Protein AF-P83220-F1 (afdb_monomer)

Solvent-accessible surface area (backbone atoms only — not comparable to full-atom values): 4111 Å² total; per-residue (Å²): 131,90,80,74,83,35,77,25,31,86,88,33,50,71,55,46,53,62,55,48,48,47,29,52,56,30,22,67,73,71,70,39,74,65,47,45,55,52,18,47,37,76,44,40,70,43,70,49,33,58,52,25,29,52,76,67,73,42,53,89,48,43,76,61,50,54,53,48,37,51,53,27,59,94

InterPro domains:
  IPR001166 Hyperglycemic hormone [PR00550] (12-28)
  IPR001166 Hyperglycemic hormone [PR00550] (28-43)
  IPR001166 Hyperglycemic hormone [PR00550] (43-53)
  IPR001262 Hyperglycemic hormone type 2 [PR00549] (5-21)
  IPR001262 Hyperglycemic hormone type 2 [PR00549] (29-41)
  IPR001262 Hyperglycemic hormone type 2 [PR00549] (50-61)
  IPR001262 Hyperglycemic hormone type 2 [PR00549] (61-72)
  IPR018251 Crustacean neurohormone, conserved site [PS01250] (35-52)
  IPR031098 Crustacean CHH/MIH/GIH neurohormone family [PF01147] (5-64)
  IPR031098 Crustacean CHH/MIH/GIH neurohormone family [PTHR35981] (4-68)
  IPR035957 Crustacean CHH/MIH/GIH neurohormone superfamily [G3DSA:1.10.2010.10] (2-74)
  IPR035957 Crustacean CHH/MIH/GIH neurohormone superfamily [SSF81778] (2-73)

Secondary structure (DSSP, 8-state):
------GGGGT-HHHHHHHHHHHHHHHHHH--HHHHHHHHGGGG-SHHHHHHHHHTT-GGGHHHHHHHHHHHH-

Nearest PDB structures (foldseek):
  1j0t-assembly1_A  TM=9.147E-01  e=3.416E-05  Penaeus japonicus

Sequence (74 aa):
RFTFDCPGMMGQRYLYEQVEQVCDDCYNLYREEKIAVNCRENCFLNSWFTVCLQATMREHETPRFDIWRSILKA

pLDDT: mean 87.72, std 9.35, range [46.81, 95.25]

Radius of gyration: 11.15 Å; Cα contacts (8 Å, |Δi|>4): 79; chains: 1; bounding box: 28×18×27 Å

Foldseek 3Di:
DPDPQFPLCVVPVVLLVVLLVLQVQLCVQVVDPVSSVQCPPLQNPDVSSCVSCVSNVNNVCVVVNVVSSVSRND

Organism: Jasus lalandii (NCBI:txid99572)

Structure (mmCIF, N/CA/C/O backbone):
data_AF-P83220-F1
#
_entry.id   AF-P83220-F1
#
loop_
_atom_site.group_PDB
_atom_site.id
_atom_site.type_symbol
_atom_site.label_atom_id
_atom_site.label_alt_id
_atom_site.label_comp_id
_atom_site.label_asym_id
_atom_site.label_entity_id
_atom_site.label_seq_id
_atom_site.pdbx_PDB_ins_code
_atom_site.Cartn_x
_atom_site.Cartn_y
_atom_site.Cartn_z
_atom_site.occupancy
_atom_site.B_iso_or_equiv
_atom_site.auth_seq_id
_atom_site.auth_comp_id
_atom_site.auth_asym_id
_atom_site.auth_atom_id
_atom_site.pdbx_PDB_model_num
ATOM 1 N N . ARG A 1 1 ? -11.062 0.357 -14.285 1.00 46.81 1 ARG A N 1
ATOM 2 C CA . ARG A 1 1 ? -9.790 -0.048 -13.641 1.00 46.81 1 ARG A CA 1
ATOM 3 C C . ARG A 1 1 ? -8.776 1.042 -13.953 1.00 46.81 1 ARG A C 1
ATOM 5 O O . ARG A 1 1 ? -8.375 1.137 -15.101 1.00 46.81 1 ARG A O 1
ATOM 12 N N . PHE A 1 2 ? -8.469 1.927 -13.003 1.00 51.59 2 PHE A N 1
ATOM 13 C CA . PHE A 1 2 ? -7.396 2.909 -13.185 1.00 51.59 2 PHE A CA 1
ATOM 14 C C . PHE A 1 2 ? -6.071 2.138 -13.207 1.00 51.59 2 PHE A C 1
ATOM 16 O O . PHE A 1 2 ? -5.716 1.513 -12.208 1.00 51.59 2 PHE A O 1
ATOM 23 N N . THR A 1 3 ? -5.412 2.073 -14.363 1.00 55.97 3 THR A N 1
ATOM 24 C CA . THR A 1 3 ? -4.082 1.470 -14.500 1.00 55.97 3 THR A CA 1
ATOM 25 C C . THR A 1 3 ? -3.058 2.508 -14.073 1.00 55.97 3 THR A C 1
ATOM 27 O O . THR A 1 3 ? -2.742 3.435 -14.815 1.00 55.97 3 THR A O 1
ATOM 30 N N . PHE A 1 4 ? -2.602 2.394 -12.829 1.00 64.88 4 PHE A N 1
ATOM 31 C CA . PHE A 1 4 ? -1.415 3.103 -12.375 1.00 64.88 4 PHE A CA 1
ATOM 32 C C . PHE A 1 4 ? -0.209 2.291 -12.829 1.00 64.88 4 PHE A C 1
ATOM 34 O O . PHE A 1 4 ? 0.128 1.286 -12.199 1.00 64.88 4 PHE A O 1
ATOM 41 N N . ASP A 1 5 ? 0.398 2.710 -13.935 1.00 70.19 5 ASP A N 1
ATOM 42 C CA . ASP A 1 5 ? 1.619 2.095 -14.436 1.00 70.19 5 ASP A CA 1
ATOM 43 C C . ASP A 1 5 ? 2.809 2.708 -13.708 1.00 70.19 5 ASP A C 1
ATOM 45 O O . ASP A 1 5 ? 3.153 3.878 -13.878 1.00 70.19 5 ASP A O 1
ATOM 49 N N . CYS A 1 6 ? 3.413 1.902 -12.843 1.00 83.38 6 CYS A N 1
ATOM 50 C CA . CYS A 1 6 ? 4.662 2.255 -12.198 1.00 83.38 6 CYS A CA 1
ATOM 51 C C . CYS A 1 6 ? 5.834 1.974 -13.138 1.00 83.38 6 CYS A C 1
ATOM 53 O O . CYS A 1 6 ? 5.813 0.927 -13.788 1.00 83.38 6 CYS A O 1
ATOM 55 N N . PRO A 1 7 ? 6.855 2.849 -13.214 1.00 82.56 7 PRO A N 1
ATOM 56 C CA . PRO A 1 7 ? 7.982 2.668 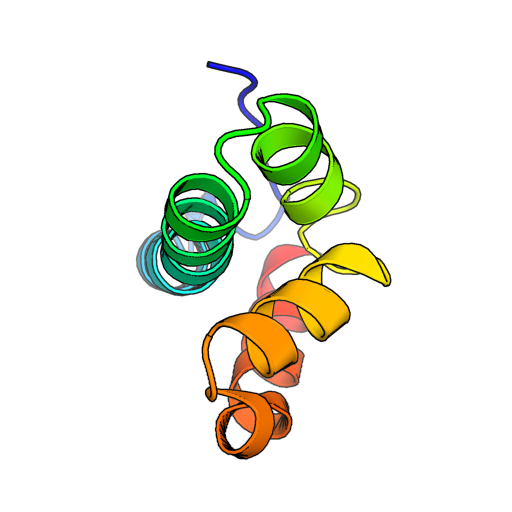-14.132 1.00 82.56 7 PRO A CA 1
ATOM 57 C C . PRO A 1 7 ? 8.641 1.282 -14.027 1.00 82.56 7 PRO A C 1
ATOM 59 O O . PRO A 1 7 ? 8.855 0.620 -15.044 1.00 82.56 7 PRO A O 1
ATOM 62 N N . GLY A 1 8 ? 8.842 0.781 -12.803 1.00 80.19 8 GLY A N 1
ATOM 63 C CA . GLY A 1 8 ? 9.405 -0.546 -12.535 1.00 80.19 8 GLY A CA 1
ATOM 64 C C . GLY A 1 8 ? 8.447 -1.728 -12.758 1.00 80.19 8 GLY A C 1
ATOM 65 O O . GLY A 1 8 ? 8.849 -2.886 -12.663 1.00 80.19 8 GLY A O 1
ATOM 66 N N . MET A 1 9 ? 7.168 -1.505 -13.081 1.00 76.62 9 MET A N 1
ATOM 67 C CA . MET A 1 9 ? 6.177 -2.589 -13.187 1.00 76.62 9 MET A CA 1
ATOM 68 C C . MET A 1 9 ? 6.552 -3.634 -14.252 1.00 76.62 9 MET A C 1
ATOM 70 O O . MET A 1 9 ? 6.401 -4.830 -14.005 1.00 76.62 9 MET A O 1
ATOM 74 N N . MET A 1 10 ? 7.067 -3.213 -15.414 1.00 73.94 10 MET A N 1
ATOM 75 C CA . MET A 1 10 ? 7.333 -4.108 -16.553 1.00 73.94 10 MET A CA 1
ATOM 76 C C . MET A 1 10 ? 8.284 -5.263 -16.205 1.00 73.94 10 MET A C 1
ATOM 78 O O . MET A 1 10 ? 8.066 -6.394 -16.637 1.00 73.94 10 MET A O 1
ATOM 82 N N . GLY A 1 11 ? 9.322 -4.999 -15.406 1.00 79.81 11 GLY A N 1
ATOM 83 C CA . GLY A 1 11 ? 10.278 -6.019 -14.964 1.00 79.81 11 GLY A CA 1
ATOM 84 C C . GLY A 1 11 ? 9.933 -6.651 -13.614 1.00 79.81 11 GLY A C 1
ATOM 85 O O . GLY A 1 11 ? 10.533 -7.657 -13.237 1.00 79.81 11 GLY A O 1
ATOM 86 N N . GLN A 1 12 ? 9.001 -6.061 -12.863 1.00 84.94 12 GLN A N 1
ATOM 87 C CA . GLN A 1 12 ? 8.686 -6.445 -11.488 1.00 84.94 12 GLN A CA 1
ATOM 88 C C . GLN A 1 12 ? 7.181 -6.625 -11.259 1.00 84.94 12 GLN A C 1
ATOM 90 O O . GLN A 1 12 ? 6.657 -6.282 -10.200 1.00 84.94 12 GLN A O 1
ATOM 95 N N . ARG A 1 13 ? 6.482 -7.231 -12.226 1.00 86.38 13 ARG A N 1
ATOM 96 C CA . ARG A 1 13 ? 5.038 -7.500 -12.135 1.00 86.38 13 ARG A CA 1
ATOM 97 C C . ARG A 1 13 ? 4.649 -8.246 -10.856 1.00 86.38 13 ARG A C 1
ATOM 99 O O . ARG A 1 13 ? 3.677 -7.870 -10.217 1.00 86.38 13 ARG A O 1
ATOM 106 N N . TYR A 1 14 ? 5.445 -9.236 -10.444 1.00 89.31 14 TYR A N 1
ATOM 107 C CA . TYR A 1 14 ? 5.223 -9.940 -9.178 1.00 89.31 14 TYR A CA 1
ATOM 108 C C . TYR A 1 14 ? 5.237 -8.982 -7.977 1.00 89.31 14 TYR A C 1
ATOM 110 O O . TYR A 1 14 ? 4.360 -9.064 -7.126 1.00 89.31 14 TYR A O 1
ATOM 118 N N . LEU A 1 15 ? 6.183 -8.033 -7.917 1.00 89.44 15 LEU A N 1
ATOM 119 C CA . LEU A 1 15 ? 6.216 -7.038 -6.838 1.00 89.44 15 LEU A CA 1
ATOM 120 C C . LEU A 1 15 ? 4.997 -6.121 -6.897 1.00 89.44 15 LEU A C 1
ATOM 122 O O . LEU A 1 15 ? 4.412 -5.835 -5.859 1.00 89.44 15 LEU A O 1
ATOM 126 N N . TYR A 1 16 ? 4.600 -5.688 -8.097 1.00 89.88 16 TYR A N 1
ATOM 127 C CA . TYR A 1 16 ? 3.399 -4.875 -8.265 1.00 89.88 16 TYR A CA 1
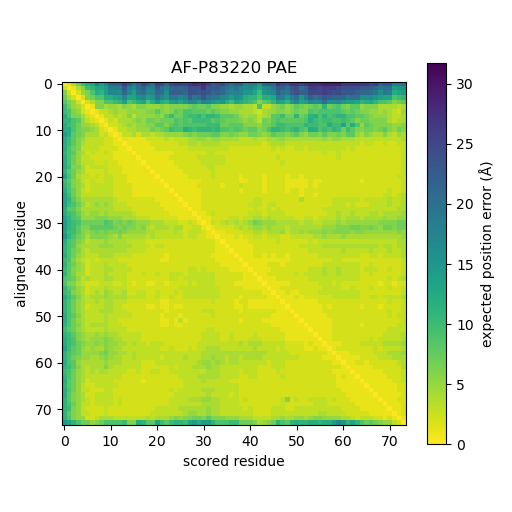ATOM 128 C C . TYR A 1 16 ? 2.161 -5.591 -7.721 1.00 89.88 16 TYR A C 1
ATOM 130 O O . TYR A 1 16 ? 1.433 -5.007 -6.928 1.00 89.88 16 TYR A O 1
ATOM 138 N N . GLU A 1 17 ? 1.966 -6.864 -8.068 1.00 90.31 17 GLU A N 1
ATOM 139 C CA . GLU A 1 17 ? 0.836 -7.672 -7.593 1.00 90.31 17 GLU A CA 1
ATOM 140 C C . GLU A 1 17 ? 0.835 -7.815 -6.060 1.00 90.31 17 GLU A C 1
ATOM 142 O O . GLU A 1 17 ? -0.215 -7.688 -5.434 1.00 90.31 17 GLU A O 1
ATOM 147 N N . GLN A 1 18 ? 2.005 -7.992 -5.431 1.00 91.12 18 GLN A N 1
ATOM 148 C CA . GLN A 1 18 ? 2.106 -8.047 -3.965 1.00 91.12 18 GLN A CA 1
ATOM 149 C C . GLN A 1 18 ? 1.681 -6.735 -3.288 1.00 91.12 18 GLN A C 1
ATOM 151 O O . GLN A 1 18 ? 1.073 -6.754 -2.218 1.00 91.12 18 GLN A O 1
ATOM 156 N N . VAL A 1 19 ? 2.020 -5.591 -3.884 1.00 91.06 19 VAL A N 1
ATOM 157 C CA . VAL A 1 19 ? 1.681 -4.270 -3.340 1.00 91.06 19 VAL A CA 1
ATOM 158 C C . VAL A 1 19 ? 0.217 -3.914 -3.654 1.00 91.06 19 VAL A C 1
ATOM 160 O O . VAL A 1 19 ? -0.483 -3.390 -2.789 1.00 91.06 19 VAL A O 1
ATOM 163 N N . GLU A 1 20 ? -0.283 -4.263 -4.845 1.00 91.75 20 GLU A N 1
ATOM 164 C CA . GLU A 1 20 ? -1.690 -4.092 -5.238 1.00 91.75 20 GLU A CA 1
ATOM 165 C C . GLU A 1 20 ? -2.624 -4.872 -4.303 1.00 91.75 20 GLU A C 1
ATOM 167 O O . GLU A 1 20 ? -3.650 -4.332 -3.889 1.00 91.75 20 GLU A O 1
ATOM 172 N N . GLN A 1 21 ? -2.228 -6.078 -3.878 1.00 92.88 21 GLN A N 1
ATOM 173 C CA . GLN A 1 21 ? -3.008 -6.892 -2.946 1.00 92.88 21 GLN A CA 1
ATOM 174 C C . GLN A 1 21 ? -3.292 -6.173 -1.616 1.00 92.88 21 GLN A C 1
ATOM 176 O O . GLN A 1 21 ? -4.404 -6.259 -1.106 1.00 92.88 21 GLN A O 1
ATOM 181 N N . VAL A 1 22 ? -2.337 -5.409 -1.073 1.00 93.31 22 VAL A N 1
ATOM 182 C CA . VAL A 1 22 ? -2.558 -4.628 0.161 1.00 93.31 22 VAL A CA 1
ATOM 183 C C . VAL A 1 22 ? -3.657 -3.584 -0.044 1.00 93.31 22 VAL A C 1
ATOM 185 O O . VAL A 1 22 ? -4.505 -3.387 0.827 1.00 93.31 22 VAL A O 1
ATOM 188 N N . CYS A 1 23 ? -3.666 -2.924 -1.204 1.00 92.69 23 CYS A N 1
ATOM 189 C CA . CYS A 1 23 ? -4.707 -1.962 -1.546 1.00 92.69 23 CYS A CA 1
ATOM 190 C C . CYS A 1 23 ? -6.070 -2.634 -1.730 1.00 92.69 23 CYS A C 1
ATOM 192 O O . CYS A 1 23 ? -7.074 -2.058 -1.318 1.00 92.69 23 CYS A O 1
ATOM 194 N N . ASP A 1 24 ? -6.114 -3.832 -2.312 1.00 92.25 24 ASP A N 1
ATOM 195 C CA . ASP A 1 24 ? -7.355 -4.585 -2.513 1.00 92.25 24 ASP A CA 1
ATOM 196 C C . ASP A 1 24 ? -7.930 -5.091 -1.182 1.00 92.25 24 ASP A C 1
ATOM 198 O O . ASP A 1 24 ? -9.126 -4.939 -0.926 1.00 92.25 24 ASP A O 1
ATOM 202 N N . ASP A 1 25 ? -7.082 -5.605 -0.290 1.00 93.81 25 ASP A N 1
ATOM 203 C CA . ASP A 1 25 ? -7.466 -6.010 1.066 1.00 93.81 25 ASP A CA 1
ATOM 204 C C . ASP A 1 25 ? -8.010 -4.807 1.857 1.00 93.81 25 ASP A C 1
ATOM 206 O O . ASP A 1 25 ? -9.073 -4.873 2.477 1.00 93.81 25 ASP A O 1
ATOM 210 N N . CYS A 1 26 ? -7.330 -3.664 1.769 1.00 94.00 26 CYS A N 1
ATOM 211 C CA . CYS A 1 26 ? -7.753 -2.416 2.395 1.00 94.00 26 CYS A CA 1
ATOM 212 C C . CYS A 1 26 ? -9.066 -1.876 1.808 1.00 94.00 26 CYS A C 1
ATOM 214 O O . CYS A 1 26 ? -9.972 -1.485 2.546 1.00 94.00 26 CYS A O 1
ATOM 216 N N . TYR A 1 27 ? -9.211 -1.904 0.483 1.00 91.88 27 TYR A N 1
ATOM 217 C CA . TYR A 1 27 ? -10.454 -1.560 -0.200 1.00 91.88 27 TYR A CA 1
ATOM 218 C C . TYR A 1 27 ? -11.612 -2.439 0.282 1.00 91.88 27 TYR A C 1
ATOM 220 O O . TYR A 1 27 ? -12.695 -1.921 0.541 1.00 91.88 27 TYR A O 1
ATOM 228 N N . ASN A 1 28 ? -11.388 -3.741 0.474 1.00 91.2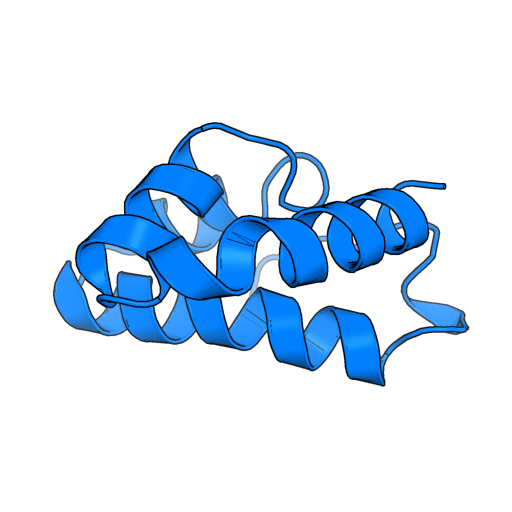5 28 ASN A N 1
ATOM 229 C CA . ASN A 1 28 ? -12.412 -4.657 0.975 1.00 91.25 28 ASN A CA 1
ATOM 230 C C . ASN A 1 28 ? -12.822 -4.365 2.430 1.00 91.25 28 ASN A C 1
ATOM 232 O O . ASN A 1 28 ? -13.984 -4.584 2.784 1.00 91.25 28 ASN A O 1
ATOM 236 N N . LEU A 1 29 ? -11.905 -3.851 3.259 1.00 91.50 29 LEU A N 1
ATOM 237 C CA . LEU A 1 29 ? -12.194 -3.437 4.637 1.00 91.50 29 LEU A CA 1
ATOM 238 C C . LEU A 1 29 ? -13.050 -2.167 4.694 1.00 91.50 29 LEU A C 1
ATOM 240 O O . LEU A 1 29 ? -14.088 -2.160 5.353 1.00 91.50 29 LEU A O 1
ATOM 244 N N . TYR A 1 30 ? -12.641 -1.108 3.992 1.00 90.19 30 TYR A N 1
ATOM 245 C CA . TYR A 1 30 ? -13.359 0.173 4.003 1.00 90.19 30 TYR A CA 1
ATOM 246 C C . TYR A 1 30 ? -14.597 0.176 3.097 1.00 90.19 30 TYR A C 1
ATOM 248 O O . TYR A 1 30 ? -15.538 0.924 3.339 1.00 90.19 30 TYR A O 1
ATOM 256 N N . ARG A 1 31 ? -14.611 -0.667 2.056 1.00 89.06 31 ARG A N 1
ATOM 257 C CA . ARG A 1 31 ? -15.628 -0.716 0.988 1.00 89.06 31 ARG A CA 1
ATOM 258 C C . ARG A 1 31 ? -15.820 0.620 0.261 1.00 89.06 31 ARG A C 1
ATOM 260 O O . ARG A 1 31 ? -16.899 0.908 -0.251 1.00 89.06 31 ARG A O 1
ATOM 267 N N . GLU A 1 32 ? -14.760 1.421 0.177 1.00 87.00 32 GLU A N 1
ATOM 268 C CA . GLU A 1 32 ? -14.760 2.739 -0.459 1.00 87.00 32 GLU A CA 1
ATOM 269 C C . GLU A 1 32 ? -13.843 2.764 -1.687 1.00 87.00 32 GLU A C 1
ATOM 271 O O . GLU A 1 32 ? -12.631 2.600 -1.568 1.00 87.00 32 GLU A O 1
ATOM 276 N N . GLU A 1 33 ? -14.390 3.039 -2.877 1.00 83.19 33 GLU A N 1
ATOM 277 C CA . GLU A 1 33 ? -13.632 3.038 -4.148 1.00 83.19 33 GLU A CA 1
ATOM 278 C C . GLU A 1 33 ? -12.420 3.982 -4.129 1.00 83.19 33 GLU A C 1
ATOM 280 O O . GLU A 1 33 ? -11.366 3.670 -4.687 1.00 83.19 33 GLU A O 1
ATOM 285 N N . LYS A 1 34 ? -12.533 5.107 -3.414 1.00 86.75 34 LYS A N 1
ATOM 286 C CA . LYS A 1 34 ? -11.449 6.085 -3.260 1.00 86.75 34 LYS A CA 1
ATOM 287 C C . LYS A 1 34 ? -10.206 5.487 -2.605 1.00 86.75 34 LYS A C 1
ATOM 289 O O . LYS A 1 34 ? -9.106 5.915 -2.933 1.00 86.75 34 LYS A O 1
ATOM 294 N N . ILE A 1 35 ? -10.353 4.486 -1.736 1.00 88.62 35 ILE A N 1
ATOM 295 C CA . ILE A 1 35 ? -9.219 3.815 -1.086 1.00 88.62 35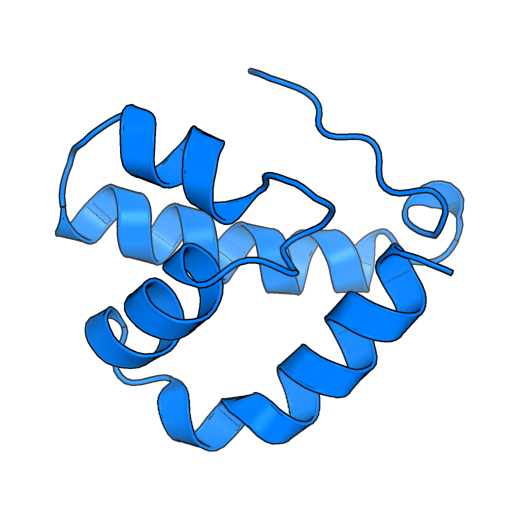 ILE A CA 1
ATOM 296 C C . ILE A 1 35 ? -8.363 3.083 -2.118 1.00 88.62 35 ILE A C 1
ATOM 298 O O . ILE A 1 35 ? -7.143 3.218 -2.095 1.00 88.62 35 ILE A O 1
ATOM 302 N N . ALA A 1 36 ? -8.984 2.380 -3.071 1.00 85.31 36 ALA A N 1
ATOM 303 C CA . ALA A 1 36 ? -8.254 1.655 -4.110 1.00 85.31 36 ALA A CA 1
ATOM 304 C C . ALA A 1 36 ? -7.455 2.609 -5.017 1.00 85.31 36 ALA A C 1
ATOM 306 O O . ALA A 1 36 ? -6.333 2.301 -5.417 1.00 85.31 36 ALA A O 1
ATOM 307 N N . VAL A 1 37 ? -8.019 3.784 -5.314 1.00 87.88 37 VAL A N 1
ATOM 308 C CA . VAL A 1 37 ? -7.364 4.830 -6.115 1.00 87.88 37 VAL A CA 1
ATOM 309 C C . VAL A 1 37 ? -6.220 5.472 -5.330 1.00 87.88 37 VAL A C 1
ATOM 311 O O . VAL A 1 37 ? -5.080 5.469 -5.790 1.00 87.88 37 VAL A O 1
ATOM 314 N N . ASN A 1 38 ? -6.507 5.962 -4.125 1.00 90.81 38 ASN A N 1
ATOM 315 C CA . ASN A 1 38 ? -5.543 6.676 -3.294 1.00 90.81 38 ASN A CA 1
ATOM 316 C C . ASN A 1 38 ? -4.370 5.784 -2.872 1.00 90.81 38 ASN A C 1
ATOM 318 O O . ASN A 1 38 ? -3.235 6.241 -2.816 1.00 90.81 38 ASN A O 1
ATOM 322 N N . CYS A 1 39 ? -4.621 4.502 -2.602 1.00 92.75 39 CYS A N 1
ATOM 323 C CA . CYS A 1 39 ? -3.576 3.562 -2.212 1.00 92.75 39 CYS A CA 1
ATOM 324 C C . CYS A 1 39 ? -2.567 3.312 -3.346 1.00 92.75 39 CYS A C 1
ATOM 326 O O . CYS A 1 39 ? -1.369 3.229 -3.079 1.00 92.75 39 CYS A O 1
ATOM 328 N N . ARG A 1 40 ? -3.017 3.269 -4.609 1.00 91.19 40 ARG A N 1
ATOM 329 C CA . ARG A 1 40 ? -2.159 3.050 -5.793 1.00 91.19 40 ARG A CA 1
ATOM 330 C C . ARG A 1 40 ? -1.492 4.322 -6.325 1.00 91.19 40 ARG A C 1
ATOM 332 O O . ARG A 1 40 ? -0.563 4.238 -7.129 1.00 91.19 40 ARG A O 1
ATOM 339 N N . GLU A 1 41 ? -1.937 5.494 -5.882 1.00 89.56 41 GLU A N 1
ATOM 340 C CA . GLU A 1 41 ? -1.393 6.783 -6.305 1.00 89.56 41 GLU A CA 1
ATOM 341 C C . GLU A 1 41 ? 0.119 6.883 -6.039 1.00 89.56 41 GLU A C 1
ATOM 343 O O . GLU A 1 41 ? 0.633 6.351 -5.053 1.00 89.56 41 GLU A O 1
ATOM 348 N N . ASN A 1 42 ? 0.854 7.582 -6.913 1.00 90.31 42 ASN A N 1
ATOM 349 C CA . ASN A 1 42 ? 2.300 7.795 -6.769 1.00 90.31 42 ASN A CA 1
ATOM 350 C C . ASN A 1 42 ? 3.088 6.485 -6.557 1.00 90.31 42 ASN A C 1
ATOM 352 O O . ASN A 1 42 ? 4.057 6.453 -5.797 1.00 90.31 42 ASN A O 1
ATOM 356 N N . CYS A 1 43 ? 2.654 5.393 -7.194 1.00 90.69 43 CYS A N 1
ATOM 357 C CA . CYS A 1 43 ? 3.268 4.074 -7.048 1.00 90.69 43 CYS A CA 1
ATOM 358 C C . CYS A 1 43 ? 3.349 3.602 -5.605 1.00 90.69 43 CYS A C 1
ATOM 360 O O . CYS A 1 43 ? 4.402 3.164 -5.138 1.00 90.69 43 CYS A O 1
ATOM 362 N N . PHE A 1 44 ? 2.220 3.711 -4.902 1.00 92.88 44 PHE A N 1
ATOM 363 C CA . PHE A 1 44 ? 2.065 3.278 -3.514 1.00 92.88 44 PHE A CA 1
ATOM 364 C C . PHE A 1 44 ? 2.934 4.059 -2.512 1.00 92.88 44 PHE A C 1
ATOM 366 O O . PHE A 1 44 ? 2.961 3.74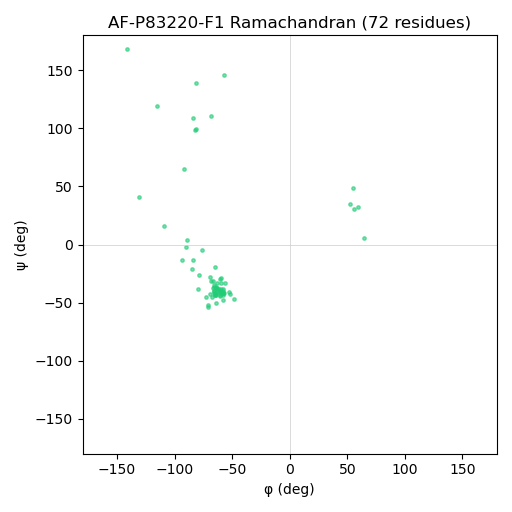2 -1.324 1.00 92.88 44 PHE A O 1
ATOM 373 N N . LEU A 1 45 ? 3.644 5.103 -2.956 1.00 91.00 45 LEU A N 1
ATOM 374 C CA . LEU A 1 45 ? 4.448 5.979 -2.105 1.00 91.00 45 LEU A CA 1
ATOM 375 C C . LEU A 1 45 ? 3.612 7.172 -1.646 1.00 91.00 45 LEU A C 1
ATOM 377 O O . LEU A 1 45 ? 3.860 8.327 -1.996 1.00 91.00 45 LEU A O 1
ATOM 381 N N . ASN A 1 46 ? 2.588 6.859 -0.865 1.00 91.62 46 ASN A N 1
ATOM 382 C CA . ASN A 1 46 ? 1.650 7.799 -0.273 1.00 91.62 46 ASN A CA 1
ATOM 383 C C . ASN A 1 46 ? 1.300 7.342 1.155 1.00 91.62 46 ASN A C 1
ATOM 385 O O . ASN A 1 46 ? 1.618 6.226 1.569 1.00 91.62 46 ASN A O 1
ATOM 389 N N . SER A 1 47 ? 0.641 8.207 1.924 1.00 92.81 47 SER A N 1
ATOM 390 C CA . SER A 1 47 ? 0.229 7.878 3.292 1.00 92.81 47 S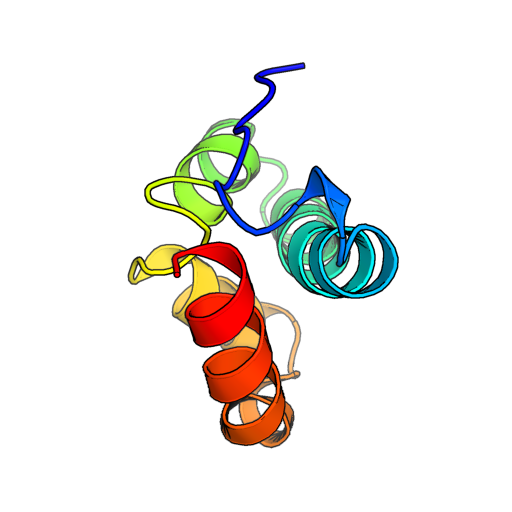ER A CA 1
ATOM 391 C C . SER A 1 47 ? -0.888 6.830 3.352 1.00 92.81 47 SER A C 1
ATOM 393 O O . SER A 1 47 ? -0.952 6.081 4.325 1.00 92.81 47 SER A O 1
ATOM 395 N N . TRP A 1 48 ? -1.737 6.733 2.323 1.00 92.88 48 TRP A N 1
ATOM 396 C CA . TRP A 1 48 ? -2.838 5.767 2.267 1.00 92.88 48 TRP A CA 1
ATOM 397 C C . TRP A 1 48 ? -2.352 4.325 2.261 1.00 92.88 48 TRP A C 1
ATOM 399 O O . TRP A 1 48 ? -2.950 3.489 2.929 1.00 92.88 48 TRP A O 1
ATOM 409 N N . PHE A 1 49 ? -1.242 4.032 1.588 1.00 94.06 49 PHE A N 1
ATOM 410 C CA . PHE A 1 49 ? -0.654 2.699 1.617 1.00 94.06 49 PHE A CA 1
ATOM 411 C C . PHE A 1 49 ? -0.256 2.282 3.041 1.00 94.06 49 PHE A C 1
ATOM 413 O O . PHE A 1 49 ? -0.544 1.167 3.471 1.00 94.06 49 PHE A O 1
ATOM 420 N N . THR A 1 50 ? 0.352 3.189 3.811 1.00 93.00 50 THR A N 1
ATOM 421 C CA . THR A 1 50 ? 0.713 2.926 5.214 1.00 93.00 50 THR A CA 1
ATOM 422 C C . THR A 1 50 ? -0.524 2.733 6.089 1.00 93.00 50 THR A C 1
ATOM 424 O O . THR A 1 50 ? -0.555 1.810 6.901 1.00 93.00 50 THR A O 1
ATOM 427 N N . VAL A 1 51 ? -1.567 3.548 5.890 1.00 93.44 51 VAL A N 1
ATOM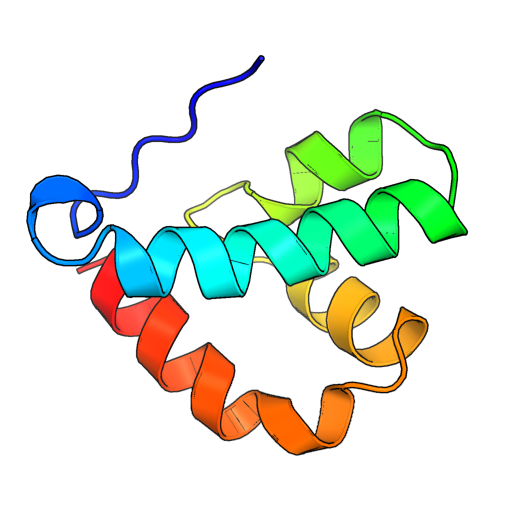 428 C CA . VAL A 1 51 ? -2.867 3.359 6.560 1.00 93.44 51 VAL A CA 1
ATOM 429 C C . VAL A 1 51 ? -3.439 1.978 6.236 1.00 93.44 51 VAL A C 1
ATOM 431 O O . VAL A 1 51 ? -3.912 1.282 7.129 1.00 93.44 51 VAL A O 1
ATOM 434 N N . CYS A 1 52 ? -3.336 1.539 4.982 1.00 95.25 52 CYS A N 1
ATOM 435 C CA . CYS A 1 52 ? -3.800 0.226 4.555 1.00 95.25 52 CYS A CA 1
ATOM 436 C C . CYS A 1 52 ? -3.014 -0.931 5.180 1.00 95.25 52 CYS A C 1
ATOM 438 O O . CYS A 1 52 ? -3.626 -1.913 5.599 1.00 95.25 52 CYS A O 1
ATOM 440 N N . LEU A 1 53 ? -1.689 -0.819 5.317 1.00 94.75 53 LEU A N 1
ATOM 441 C CA . LEU A 1 53 ? -0.896 -1.812 6.049 1.00 94.75 53 LEU A CA 1
ATOM 442 C C . LEU A 1 53 ? -1.344 -1.933 7.507 1.00 94.75 53 LEU A C 1
ATOM 444 O O . LEU A 1 53 ? -1.477 -3.043 8.008 1.00 94.75 53 LEU A O 1
ATOM 448 N N . GLN A 1 54 ? -1.629 -0.812 8.172 1.00 94.38 54 GLN A N 1
ATOM 449 C CA . GLN A 1 54 ? -2.126 -0.823 9.550 1.00 94.38 54 GLN A CA 1
ATOM 450 C C . GLN A 1 54 ? -3.539 -1.414 9.645 1.00 94.38 54 GLN A C 1
ATOM 452 O O . GLN A 1 54 ? -3.801 -2.260 10.494 1.00 94.38 54 GLN A O 1
ATOM 457 N N . ALA A 1 55 ? -4.449 -1.015 8.751 1.00 93.06 55 ALA A N 1
ATOM 458 C CA . ALA A 1 55 ? -5.829 -1.502 8.736 1.00 93.06 55 ALA A CA 1
ATOM 459 C C . ALA A 1 55 ? -5.916 -3.016 8.475 1.00 93.06 55 ALA A C 1
ATOM 461 O O . ALA A 1 55 ? -6.795 -3.689 9.007 1.00 93.06 55 ALA A O 1
ATOM 462 N N . THR A 1 56 ? -4.987 -3.553 7.680 1.00 93.69 56 THR A N 1
ATOM 463 C CA . THR A 1 56 ? -4.898 -4.984 7.356 1.00 93.69 56 THR A CA 1
ATOM 464 C C . THR A 1 56 ? -4.035 -5.784 8.342 1.00 93.69 56 THR A C 1
ATOM 466 O O . THR A 1 56 ? -3.871 -6.986 8.148 1.00 93.69 56 THR A O 1
ATOM 469 N N . MET A 1 57 ? -3.521 -5.159 9.413 1.00 92.50 57 MET A N 1
ATOM 470 C CA . MET A 1 57 ? -2.622 -5.771 10.413 1.00 92.50 57 MET A CA 1
ATOM 471 C C . MET A 1 57 ? -1.309 -6.320 9.816 1.00 92.50 57 MET A C 1
ATOM 473 O O . MET A 1 57 ? -0.753 -7.327 10.264 1.00 92.50 57 MET A O 1
ATOM 477 N N . ARG A 1 58 ? -0.817 -5.671 8.756 1.00 92.94 58 ARG A N 1
ATOM 478 C CA . ARG A 1 58 ? 0.409 -6.015 8.015 1.00 92.94 58 ARG A CA 1
ATOM 479 C C . ARG A 1 58 ? 1.533 -5.010 8.253 1.00 92.94 58 ARG A C 1
ATOM 481 O O . ARG A 1 58 ? 2.521 -4.992 7.522 1.00 92.94 58 ARG A O 1
ATOM 488 N N . GLU A 1 59 ? 1.434 -4.174 9.283 1.00 91.19 59 GLU A N 1
ATOM 489 C CA . GLU A 1 59 ? 2.428 -3.146 9.597 1.00 91.19 59 GLU A CA 1
ATOM 490 C C . GLU A 1 59 ? 3.828 -3.722 9.861 1.00 91.19 59 GLU A C 1
ATOM 492 O O . GLU A 1 59 ? 4.833 -3.089 9.540 1.00 91.19 59 GLU A O 1
ATOM 497 N N . HIS A 1 60 ? 3.920 -4.954 10.362 1.00 93.12 60 HIS A N 1
ATOM 498 C CA . HIS A 1 60 ? 5.187 -5.659 10.566 1.00 93.12 60 HIS A CA 1
ATOM 499 C C . HIS A 1 60 ? 5.934 -5.956 9.249 1.00 93.12 60 HIS A C 1
ATOM 501 O O . HIS A 1 60 ? 7.147 -6.161 9.250 1.00 93.12 60 HIS A O 1
ATOM 507 N N . GLU A 1 61 ? 5.238 -5.937 8.111 1.00 93.69 61 GLU A N 1
ATOM 508 C CA . GLU A 1 61 ? 5.807 -6.149 6.779 1.00 93.69 61 GLU A CA 1
ATOM 509 C C . GLU A 1 61 ? 6.275 -4.847 6.116 1.00 93.69 61 GLU A C 1
ATOM 511 O O . GLU A 1 61 ? 6.836 -4.889 5.019 1.00 93.69 61 GLU A O 1
ATOM 516 N N . THR A 1 62 ? 6.076 -3.696 6.769 1.00 91.69 62 THR A N 1
ATOM 517 C CA . THR A 1 62 ? 6.419 -2.370 6.228 1.00 91.69 62 THR A CA 1
ATOM 518 C C . THR A 1 62 ? 7.836 -2.309 5.645 1.00 91.69 62 THR A C 1
ATOM 520 O O . THR A 1 62 ? 7.949 -1.908 4.489 1.00 91.69 62 THR A O 1
ATOM 523 N N . PRO A 1 63 ? 8.905 -2.801 6.314 1.00 93.25 63 PRO A N 1
ATOM 524 C CA . PRO A 1 63 ? 10.260 -2.731 5.756 1.00 93.25 63 PRO A CA 1
ATOM 525 C C . PRO A 1 63 ? 10.406 -3.456 4.412 1.00 93.25 63 PRO A C 1
ATOM 527 O O . PR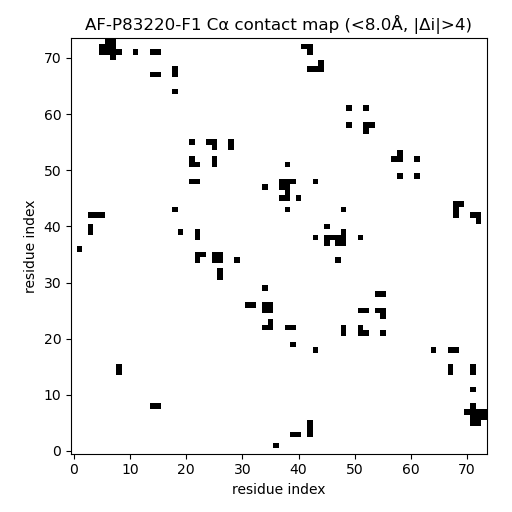O A 1 63 ? 11.168 -3.038 3.542 1.00 93.25 63 PRO A O 1
ATOM 530 N N . ARG A 1 64 ? 9.661 -4.550 4.222 1.00 92.94 64 ARG A N 1
ATOM 531 C CA . ARG A 1 64 ? 9.654 -5.311 2.971 1.00 92.94 64 ARG A CA 1
ATOM 532 C C . ARG A 1 64 ? 8.914 -4.550 1.876 1.00 92.94 64 ARG A C 1
ATOM 534 O O . ARG A 1 64 ? 9.419 -4.444 0.760 1.00 92.94 64 ARG A O 1
ATOM 541 N N . PHE A 1 65 ? 7.749 -3.993 2.201 1.00 93.62 65 PHE A N 1
ATOM 542 C CA . PHE A 1 65 ? 6.985 -3.185 1.256 1.00 93.62 65 PHE A CA 1
ATOM 543 C C . PHE A 1 65 ? 7.709 -1.891 0.880 1.00 93.62 65 PHE A C 1
ATOM 545 O O . PHE A 1 65 ? 7.663 -1.502 -0.282 1.00 93.62 65 PHE A O 1
ATOM 552 N N . ASP A 1 66 ? 8.445 -1.263 1.796 1.00 92.38 66 ASP A N 1
ATOM 553 C CA . ASP A 1 66 ? 9.239 -0.067 1.505 1.00 92.38 66 ASP A CA 1
ATOM 554 C C . ASP A 1 66 ? 10.269 -0.319 0.394 1.00 92.38 66 ASP A C 1
ATOM 556 O O . ASP A 1 66 ? 10.412 0.500 -0.521 1.00 92.38 66 ASP A O 1
ATOM 560 N N . ILE A 1 67 ? 10.933 -1.481 0.421 1.00 91.81 67 ILE A N 1
ATOM 561 C CA . ILE A 1 67 ? 11.871 -1.898 -0.629 1.00 91.81 67 ILE A CA 1
ATOM 562 C C . ILE A 1 67 ? 11.131 -2.077 -1.957 1.00 91.81 67 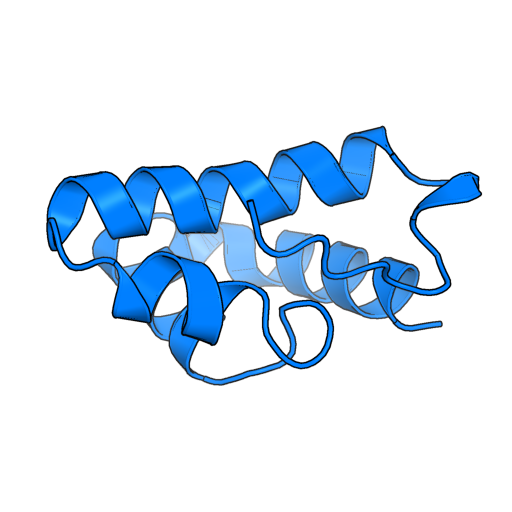ILE A C 1
ATOM 564 O O . ILE A 1 67 ? 11.537 -1.522 -2.977 1.00 91.81 67 ILE A O 1
ATOM 568 N N . TRP A 1 68 ? 10.023 -2.819 -1.956 1.00 91.75 68 TRP A N 1
ATOM 569 C CA . TRP A 1 68 ? 9.277 -3.124 -3.179 1.00 91.75 68 TRP A CA 1
ATOM 570 C C . TRP A 1 68 ? 8.684 -1.879 -3.835 1.00 91.75 68 TRP A C 1
ATOM 572 O O . TRP A 1 68 ? 8.823 -1.699 -5.042 1.00 91.75 68 TRP A O 1
ATOM 582 N N . ARG A 1 69 ? 8.092 -0.977 -3.049 1.00 90.12 69 ARG A N 1
ATOM 583 C CA . ARG A 1 69 ? 7.560 0.299 -3.546 1.00 90.12 69 ARG A CA 1
ATOM 584 C C . ARG A 1 69 ? 8.657 1.175 -4.150 1.00 90.12 69 ARG A C 1
ATOM 586 O O . ARG A 1 69 ? 8.433 1.813 -5.174 1.00 90.12 69 ARG A O 1
ATOM 593 N N . SER A 1 70 ? 9.845 1.181 -3.542 1.00 89.50 70 SER A N 1
ATOM 594 C CA . SER A 1 70 ? 10.996 1.930 -4.059 1.00 89.50 70 SER A CA 1
ATOM 595 C C . SER A 1 70 ? 11.482 1.374 -5.399 1.00 89.50 70 SER A C 1
ATOM 597 O O . SER A 1 70 ? 11.776 2.154 -6.296 1.00 89.50 70 SER A O 1
ATOM 599 N N . ILE A 1 71 ? 11.497 0.045 -5.565 1.00 88.25 71 ILE A N 1
ATOM 600 C CA . ILE A 1 71 ? 11.816 -0.607 -6.847 1.00 88.25 71 ILE A CA 1
ATOM 601 C C . ILE A 1 71 ? 10.776 -0.256 -7.917 1.00 88.25 71 ILE A C 1
ATOM 603 O O . ILE A 1 71 ? 11.139 0.016 -9.052 1.00 88.25 71 ILE A O 1
ATOM 607 N N . LEU A 1 72 ? 9.487 -0.236 -7.569 1.00 86.75 72 LEU A N 1
ATOM 608 C CA . LEU A 1 72 ? 8.422 0.052 -8.534 1.00 86.75 72 LEU A CA 1
ATOM 609 C C . LEU A 1 72 ? 8.430 1.505 -9.027 1.00 86.75 72 LEU A C 1
ATOM 611 O O . LEU A 1 72 ? 8.024 1.755 -10.161 1.00 86.75 72 LEU A O 1
ATOM 615 N N . LYS A 1 73 ? 8.863 2.461 -8.198 1.00 85.38 73 LYS A N 1
ATOM 616 C CA . LYS A 1 73 ? 8.948 3.877 -8.588 1.00 85.38 73 LYS A CA 1
ATOM 617 C C . LYS A 1 73 ? 10.245 4.241 -9.324 1.00 85.38 73 LYS A C 1
ATOM 619 O O . LYS A 1 73 ? 10.255 5.281 -9.981 1.00 85.38 73 LYS A O 1
ATOM 624 N N . ALA A 1 74 ? 11.304 3.443 -9.173 1.00 80.31 74 ALA A N 1
ATOM 625 C CA . ALA A 1 74 ? 12.588 3.649 -9.847 1.00 80.31 74 ALA A CA 1
ATOM 626 C C . ALA A 1 74 ? 12.444 3.563 -11.373 1.00 80.31 74 ALA A C 1
ATOM 628 O O . ALA A 1 74 ? 13.087 4.398 -12.047 1.00 80.31 74 ALA A O 1
#

Mean predicted aligned error: 4.21 Å